Protein AF-A0A849SLV7-F1 (afdb_mo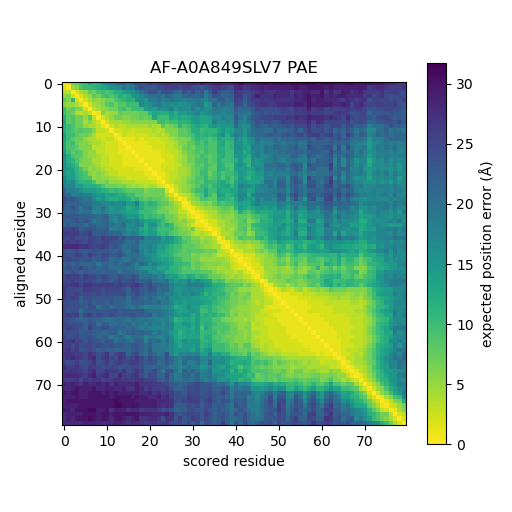nomer)

Structure (mmCIF, N/CA/C/O backbone):
data_AF-A0A849SLV7-F1
#
_entry.id   AF-A0A849SLV7-F1
#
loop_
_atom_site.group_PDB
_atom_site.id
_atom_site.type_symbol
_atom_site.label_atom_id
_atom_site.label_alt_id
_atom_site.label_comp_id
_atom_site.label_asym_id
_atom_site.label_entity_id
_atom_site.label_seq_id
_atom_site.pdbx_PDB_ins_code
_atom_site.Cartn_x
_atom_site.Cartn_y
_atom_site.Cartn_z
_atom_site.occupancy
_atom_site.B_iso_or_equiv
_atom_site.auth_seq_id
_atom_site.auth_comp_id
_atom_site.auth_asym_id
_atom_site.auth_atom_id
_atom_site.pdbx_PDB_model_num
ATOM 1 N N . MET A 1 1 ? -5.029 -5.798 52.824 1.00 50.81 1 MET A N 1
ATOM 2 C CA . MET A 1 1 ? -5.239 -4.996 51.592 1.00 50.81 1 MET A CA 1
ATOM 3 C C . MET A 1 1 ? -4.426 -5.664 50.479 1.00 50.81 1 MET A C 1
ATOM 5 O O . MET A 1 1 ? -3.407 -6.228 50.835 1.00 50.81 1 MET A O 1
ATOM 9 N N . ASN A 1 2 ? -4.841 -5.667 49.199 1.00 55.16 2 ASN A N 1
ATOM 10 C CA . ASN A 1 2 ? -4.036 -6.034 47.992 1.00 55.16 2 ASN A CA 1
ATOM 11 C C . ASN A 1 2 ? -4.419 -7.313 47.198 1.00 55.16 2 ASN A C 1
ATOM 13 O O . ASN A 1 2 ? -4.020 -7.433 46.045 1.00 55.16 2 ASN A O 1
ATOM 17 N N . HIS A 1 3 ? -5.230 -8.255 47.703 1.00 50.75 3 HIS A N 1
ATOM 18 C CA . HIS A 1 3 ? -5.579 -9.460 46.905 1.00 50.75 3 HIS A CA 1
ATOM 19 C C . HIS A 1 3 ? -6.635 -9.188 45.814 1.00 50.75 3 HIS A C 1
ATOM 21 O O . HIS A 1 3 ? -6.678 -9.878 44.793 1.00 50.75 3 HIS A O 1
ATOM 27 N N . LEU A 1 4 ? -7.500 -8.184 46.020 1.00 60.31 4 LEU A N 1
ATOM 28 C CA . LEU A 1 4 ? -8.546 -7.810 45.060 1.00 60.31 4 LEU A CA 1
ATOM 29 C C . LEU A 1 4 ? -7.995 -7.017 43.863 1.00 60.31 4 LEU A C 1
ATOM 31 O O . LEU A 1 4 ? -8.475 -7.207 42.747 1.00 60.31 4 LEU A O 1
ATOM 35 N N . THR A 1 5 ? -6.957 -6.198 44.058 1.00 61.31 5 THR A N 1
ATOM 36 C CA . THR A 1 5 ? -6.321 -5.408 42.987 1.00 61.31 5 THR A CA 1
ATOM 37 C C . THR A 1 5 ? -5.515 -6.293 42.032 1.00 61.31 5 THR A C 1
ATOM 39 O O . THR A 1 5 ? -5.634 -6.145 40.818 1.00 61.31 5 THR A O 1
ATOM 42 N N . LEU A 1 6 ? -4.798 -7.297 42.555 1.00 60.78 6 LEU A N 1
ATOM 43 C CA . LEU A 1 6 ? -4.083 -8.304 41.755 1.00 60.78 6 LEU A CA 1
ATOM 44 C C . LEU A 1 6 ? -5.032 -9.148 40.885 1.00 60.78 6 LEU A C 1
ATOM 46 O O . LEU A 1 6 ? -4.726 -9.440 39.729 1.00 60.78 6 LEU A O 1
ATOM 50 N N . ARG A 1 7 ? -6.217 -9.505 41.403 1.00 66.50 7 ARG A N 1
ATOM 51 C CA . ARG A 1 7 ? -7.261 -10.204 40.628 1.00 66.50 7 ARG A CA 1
ATOM 52 C C . ARG A 1 7 ? -7.882 -9.307 39.555 1.00 66.50 7 ARG A C 1
ATOM 54 O O . ARG A 1 7 ? -8.182 -9.805 38.473 1.00 66.50 7 ARG A O 1
ATOM 61 N N . GLY A 1 8 ? -8.052 -8.013 39.831 1.00 69.81 8 GLY A N 1
ATOM 62 C CA . GLY A 1 8 ? -8.516 -7.022 38.854 1.00 69.81 8 GLY A CA 1
ATOM 63 C C . GLY A 1 8 ? -7.529 -6.831 37.701 1.00 69.81 8 GLY A C 1
ATOM 64 O O . GLY A 1 8 ? -7.926 -6.920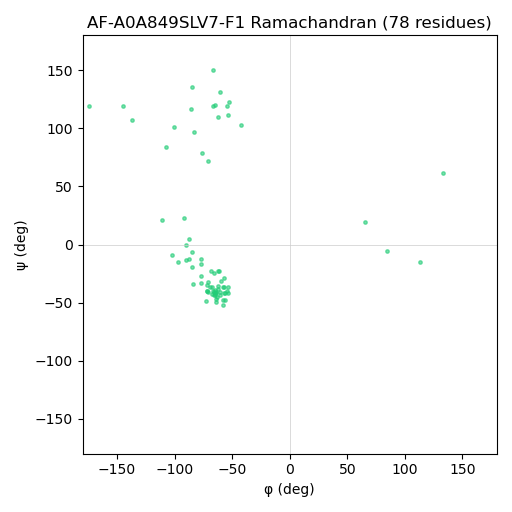 36.542 1.00 69.81 8 GLY A O 1
ATOM 65 N N . LEU A 1 9 ? -6.238 -6.687 38.010 1.00 72.62 9 LEU A N 1
ATOM 66 C CA . LEU A 1 9 ? -5.178 -6.524 37.011 1.00 72.62 9 LEU A CA 1
ATOM 67 C C . LEU A 1 9 ? -5.011 -7.777 36.136 1.00 72.62 9 LEU A C 1
ATOM 69 O O . LEU A 1 9 ? -4.868 -7.676 34.920 1.00 72.62 9 LEU A O 1
ATOM 73 N N . ARG A 1 10 ? -5.128 -8.972 36.733 1.00 78.12 10 ARG A N 1
ATOM 74 C CA . ARG A 1 10 ? -5.083 -10.242 35.990 1.00 78.12 10 ARG A CA 1
ATOM 75 C C . ARG A 1 10 ? -6.295 -10.425 35.070 1.00 78.12 10 ARG A C 1
ATOM 77 O O . ARG A 1 10 ? -6.147 -10.948 33.973 1.00 78.12 10 ARG A O 1
ATOM 84 N N . ARG A 1 11 ? -7.484 -9.976 35.490 1.00 79.31 11 ARG A N 1
ATOM 85 C CA . ARG A 1 11 ? -8.697 -9.976 34.649 1.00 79.31 11 ARG A CA 1
ATOM 86 C C . ARG A 1 11 ? -8.579 -8.990 33.489 1.00 79.31 11 ARG A C 1
ATOM 88 O O . ARG A 1 11 ? -8.908 -9.356 32.367 1.00 79.31 11 ARG A O 1
ATOM 95 N N . PHE A 1 12 ? -8.052 -7.792 33.741 1.00 82.94 12 PHE A N 1
ATOM 96 C CA . PHE A 1 12 ? -7.782 -6.805 32.693 1.00 82.94 12 PHE A CA 1
ATOM 97 C C . PHE A 1 12 ? -6.786 -7.324 31.651 1.00 82.94 12 PHE A C 1
ATOM 99 O O . PHE A 1 12 ? -7.041 -7.198 30.457 1.00 82.94 12 PHE A O 1
ATOM 106 N N . GLY A 1 13 ? -5.702 -7.974 32.088 1.00 88.00 13 GLY A N 1
ATOM 107 C CA . GLY A 1 13 ? -4.722 -8.575 31.178 1.00 88.00 13 GLY A CA 1
ATOM 108 C C . GLY A 1 13 ? -5.319 -9.660 30.275 1.00 88.00 13 GLY A C 1
ATOM 109 O O . GLY A 1 13 ? -5.039 -9.685 29.081 1.00 88.00 13 GLY A O 1
ATOM 110 N N . VAL A 1 14 ? -6.196 -10.515 30.815 1.00 91.06 14 VAL A N 1
ATOM 111 C CA . VAL A 1 14 ? -6.881 -11.558 30.028 1.00 91.06 14 VAL A CA 1
ATOM 112 C C . VAL A 1 14 ? -7.835 -10.951 28.996 1.00 91.06 14 VAL A C 1
ATOM 114 O O . VAL A 1 14 ? -7.842 -11.386 27.847 1.00 91.06 14 VAL A O 1
ATOM 117 N N . VAL A 1 15 ? -8.607 -9.927 29.371 1.00 92.06 15 VAL A N 1
ATOM 118 C CA . VAL A 1 15 ? -9.524 -9.243 28.441 1.00 92.06 15 VAL A CA 1
ATOM 119 C C . VAL A 1 15 ? -8.751 -8.539 27.323 1.00 92.06 15 VAL A C 1
ATOM 121 O O . VAL A 1 15 ? -9.120 -8.666 26.158 1.00 92.06 15 VAL A O 1
ATOM 124 N N . ALA A 1 16 ? -7.650 -7.857 27.649 1.00 91.56 16 ALA A N 1
ATOM 125 C CA . ALA A 1 16 ? -6.804 -7.198 26.655 1.00 91.56 16 ALA A CA 1
ATOM 126 C C . ALA A 1 16 ? -6.153 -8.200 25.684 1.00 91.56 16 ALA A C 1
ATOM 128 O O . ALA A 1 16 ? -6.126 -7.955 24.480 1.00 91.56 16 ALA A O 1
ATOM 129 N N . ALA A 1 17 ? -5.681 -9.347 26.183 1.00 91.50 17 ALA A N 1
ATOM 130 C CA . ALA A 1 17 ? -5.101 -10.398 25.347 1.00 91.50 17 ALA A CA 1
ATOM 131 C C . ALA A 1 17 ? -6.134 -11.029 24.396 1.00 91.50 17 ALA A C 1
ATOM 133 O O . ALA A 1 17 ? -5.836 -11.247 23.223 1.00 91.50 17 ALA A O 1
ATOM 134 N N . LEU A 1 18 ? -7.360 -11.274 24.874 1.00 90.56 18 LEU A N 1
ATOM 135 C CA . LEU A 1 18 ? -8.458 -11.764 24.034 1.00 90.56 18 LEU A CA 1
ATOM 136 C C . LEU A 1 18 ? -8.852 -10.743 22.963 1.00 90.56 18 LEU A C 1
ATOM 138 O O . LEU A 1 18 ? -9.055 -11.114 21.810 1.00 90.56 18 LEU A O 1
ATOM 142 N N . PHE A 1 19 ? -8.915 -9.459 23.320 1.00 89.94 19 PHE A N 1
ATOM 143 C CA . PHE A 1 19 ? -9.206 -8.397 22.361 1.00 89.94 19 PHE A CA 1
ATOM 144 C C . PHE A 1 19 ? -8.121 -8.294 21.281 1.00 89.94 19 PHE A C 1
ATOM 146 O O . PHE A 1 19 ? -8.438 -8.236 20.094 1.00 89.94 19 PHE A O 1
ATOM 153 N N . ALA A 1 20 ? -6.846 -8.346 21.679 1.00 89.06 20 ALA A N 1
ATOM 154 C CA . ALA A 1 20 ? -5.726 -8.360 20.746 1.00 89.06 20 ALA A CA 1
ATOM 155 C C . ALA A 1 20 ? -5.831 -9.544 19.775 1.00 89.06 20 ALA A C 1
ATOM 157 O O . ALA A 1 20 ? -5.756 -9.326 18.570 1.00 89.06 20 ALA A O 1
ATOM 158 N N . LEU A 1 21 ? -6.095 -10.757 20.282 1.00 87.00 21 LEU A N 1
ATOM 159 C CA . LEU A 1 21 ? -6.243 -11.975 19.477 1.00 87.00 21 LEU A CA 1
ATOM 160 C C . LEU A 1 21 ? -7.328 -11.847 18.393 1.00 87.00 21 LEU A C 1
ATOM 162 O O . LEU A 1 21 ? -7.106 -12.259 17.257 1.00 87.00 21 LEU A O 1
ATOM 166 N N . VAL A 1 22 ? -8.476 -11.247 18.722 1.00 85.69 22 VAL A N 1
ATOM 167 C CA . VAL A 1 22 ? -9.567 -11.019 17.757 1.00 85.69 22 VAL A CA 1
ATOM 168 C C . VAL A 1 22 ? -9.152 -10.023 16.672 1.00 85.69 22 VAL A C 1
ATOM 170 O O . VAL A 1 22 ? -9.454 -10.238 15.499 1.00 85.69 22 VAL A O 1
ATOM 173 N N . MET A 1 23 ? -8.420 -8.963 17.028 1.00 85.12 23 MET A N 1
ATOM 174 C CA . MET A 1 23 ? -7.982 -7.950 16.061 1.00 85.12 23 MET A CA 1
ATOM 175 C C . MET A 1 23 ? -7.049 -8.521 14.983 1.00 85.12 23 MET A C 1
ATOM 177 O O . MET A 1 23 ? -7.190 -8.140 13.819 1.00 85.12 23 MET A O 1
ATOM 181 N N . LEU A 1 24 ? -6.175 -9.483 15.315 1.00 80.69 24 LEU A N 1
ATOM 182 C CA . LEU A 1 24 ? -5.284 -10.122 14.327 1.00 80.69 24 LEU A CA 1
ATOM 183 C C . LEU A 1 24 ? -6.040 -10.873 13.212 1.00 80.69 24 LEU A C 1
ATOM 185 O O . LEU A 1 24 ? -5.485 -11.069 12.134 1.00 80.69 24 LEU A O 1
ATOM 189 N N . GLY A 1 25 ? -7.293 -11.284 13.439 1.00 72.81 25 GLY A N 1
ATOM 190 C CA . GLY A 1 25 ? -8.086 -12.039 12.460 1.00 72.81 25 GLY A CA 1
ATOM 191 C C . GLY A 1 25 ? -8.876 -11.187 11.459 1.00 72.81 25 GLY A C 1
ATOM 192 O O . GLY A 1 25 ? -9.371 -11.718 10.470 1.00 72.81 25 GLY A O 1
ATOM 193 N N . THR A 1 26 ? -9.008 -9.876 11.683 1.00 70.38 26 THR A N 1
ATOM 194 C CA . THR A 1 26 ? -9.947 -9.023 10.919 1.00 70.38 26 THR A CA 1
ATOM 195 C C . THR A 1 26 ? -9.404 -8.489 9.587 1.00 70.38 26 THR A C 1
ATOM 197 O O . THR A 1 26 ? -10.152 -7.894 8.817 1.00 70.38 26 THR A O 1
ATOM 200 N N . GLY A 1 27 ? -8.123 -8.718 9.280 1.00 65.62 27 GLY A N 1
ATOM 201 C CA . GLY A 1 27 ? -7.482 -8.202 8.063 1.00 65.62 27 GLY A CA 1
ATOM 202 C C . GLY A 1 27 ? -7.562 -9.113 6.832 1.00 65.62 27 GLY A C 1
ATOM 203 O O . GLY A 1 27 ? -7.259 -8.665 5.729 1.00 65.62 27 GLY A O 1
ATOM 204 N N . CYS A 1 28 ? -7.947 -10.384 6.988 1.00 67.25 28 CYS A N 1
ATOM 205 C CA . CYS A 1 28 ? -7.931 -11.358 5.895 1.00 67.25 28 CYS A CA 1
ATOM 206 C C . CYS A 1 28 ? -9.359 -11.680 5.435 1.00 67.25 28 CYS A C 1
ATOM 208 O O . CYS A 1 28 ? -9.971 -12.647 5.884 1.00 67.25 28 CYS A O 1
ATOM 210 N N . ALA A 1 29 ? -9.911 -10.849 4.548 1.00 70.50 29 ALA A N 1
ATOM 211 C CA . ALA A 1 29 ? -11.187 -11.136 3.902 1.00 70.50 29 ALA A CA 1
ATOM 212 C C . ALA A 1 29 ? -10.963 -12.004 2.649 1.00 70.50 29 ALA A C 1
ATOM 214 O O . ALA A 1 29 ? -10.328 -11.577 1.678 1.00 70.50 29 ALA A O 1
ATOM 215 N N . ALA A 1 30 ? -11.498 -13.228 2.659 1.00 70.06 30 ALA A N 1
ATOM 216 C CA . ALA A 1 30 ? -11.531 -14.113 1.495 1.00 70.06 30 ALA A CA 1
ATOM 217 C C . ALA A 1 30 ? -12.625 -13.647 0.516 1.00 70.06 30 ALA A C 1
ATOM 219 O O . ALA A 1 30 ? -13.733 -14.168 0.491 1.00 70.06 30 ALA A O 1
ATOM 220 N N . VAL A 1 31 ? -12.301 -12.602 -0.244 1.00 71.94 31 VAL A N 1
ATOM 221 C CA . VAL A 1 31 ? -13.165 -11.966 -1.251 1.00 71.94 31 VAL A CA 1
ATOM 222 C C . VAL A 1 31 ? -13.050 -12.716 -2.581 1.00 71.94 31 VAL A C 1
ATOM 224 O O . VAL A 1 31 ? -11.928 -13.043 -2.999 1.00 71.94 31 VAL A O 1
ATOM 227 N N . GLN A 1 32 ? -14.180 -12.985 -3.243 1.00 68.25 32 GLN A N 1
ATOM 228 C CA . GLN A 1 32 ? -14.197 -13.707 -4.521 1.00 68.25 32 GLN A CA 1
ATOM 229 C C . GLN A 1 32 ? -13.527 -12.863 -5.616 1.00 68.25 32 GLN A C 1
ATOM 231 O O . GLN A 1 32 ? -13.533 -11.637 -5.562 1.00 68.25 32 GLN A O 1
ATOM 236 N N . GLN A 1 33 ? -12.907 -13.501 -6.613 1.00 65.81 33 GLN A N 1
ATOM 237 C CA . GLN A 1 33 ? -12.081 -12.781 -7.599 1.00 65.81 33 GLN A CA 1
ATOM 238 C C . GLN A 1 33 ? -12.864 -11.693 -8.356 1.00 65.81 33 GLN A C 1
ATOM 240 O O . GLN A 1 33 ? -12.329 -10.610 -8.571 1.00 65.81 33 GLN A O 1
ATOM 245 N N . TYR A 1 34 ? -14.142 -11.932 -8.672 1.00 70.31 34 TYR A N 1
ATOM 246 C CA . TYR A 1 34 ? -15.001 -10.947 -9.347 1.00 70.31 34 TYR A CA 1
ATOM 247 C C . TYR A 1 34 ? -15.331 -9.723 -8.470 1.00 70.31 34 TYR A C 1
ATOM 249 O O . TYR A 1 34 ? -15.593 -8.636 -8.967 1.00 70.31 34 TYR A O 1
ATOM 257 N N . GLU A 1 35 ? -15.259 -9.841 -7.143 1.00 72.44 35 GLU A N 1
ATOM 258 C CA . GLU A 1 35 ? -15.462 -8.705 -6.231 1.00 72.44 35 GLU A CA 1
ATOM 259 C C . GLU A 1 35 ? -14.219 -7.793 -6.178 1.00 72.44 35 GLU A C 1
ATOM 261 O O . GLU A 1 35 ? -14.287 -6.663 -5.691 1.00 72.44 35 GLU A O 1
ATOM 266 N N . ARG A 1 36 ? -13.075 -8.254 -6.712 1.00 68.69 36 ARG A N 1
ATOM 267 C CA . ARG A 1 36 ? -11.816 -7.493 -6.807 1.00 68.69 36 ARG A CA 1
ATOM 268 C C . ARG A 1 36 ? -11.681 -6.698 -8.104 1.00 68.69 36 ARG A C 1
ATOM 270 O O . ARG A 1 36 ? -10.685 -5.997 -8.265 1.00 68.69 36 ARG A O 1
ATOM 277 N N . GLU A 1 37 ? -12.658 -6.763 -9.007 1.00 64.25 37 GLU A N 1
ATOM 278 C CA . GLU A 1 37 ? -12.599 -6.120 -10.330 1.00 64.25 37 GLU A CA 1
ATOM 279 C C . GLU A 1 37 ? -12.283 -4.620 -10.253 1.00 64.25 37 GLU A C 1
ATOM 281 O O . GLU A 1 37 ? -11.496 -4.113 -11.048 1.00 64.25 37 GLU A O 1
ATOM 286 N N . ARG A 1 38 ? -12.795 -3.916 -9.234 1.00 67.31 38 ARG A N 1
ATOM 287 C CA . ARG A 1 38 ? -12.487 -2.492 -9.015 1.00 67.31 38 ARG A CA 1
ATOM 288 C C . ARG A 1 38 ? -11.025 -2.196 -8.665 1.00 67.31 38 ARG A C 1
ATOM 290 O O . ARG A 1 38 ? -10.592 -1.066 -8.860 1.00 67.31 38 ARG A O 1
ATOM 297 N N . LEU A 1 39 ? -10.292 -3.162 -8.113 1.00 66.81 39 LEU A N 1
ATOM 298 C CA . LEU A 1 39 ? -8.883 -3.020 -7.717 1.00 66.81 39 LEU A CA 1
ATOM 299 C C . LEU A 1 39 ? -7.914 -3.548 -8.783 1.00 66.81 39 LEU A C 1
ATOM 301 O O . LEU A 1 39 ? -6.723 -3.263 -8.708 1.00 66.81 39 LEU A O 1
ATOM 305 N N . ALA A 1 40 ? -8.409 -4.318 -9.750 1.00 66.75 40 ALA A N 1
ATOM 306 C CA . ALA A 1 40 ? -7.616 -4.925 -10.815 1.00 66.75 40 ALA A CA 1
ATOM 307 C C . ALA A 1 40 ? -7.914 -4.306 -12.191 1.00 66.75 40 ALA A C 1
ATOM 309 O O . ALA A 1 40 ? -7.660 -4.931 -13.222 1.00 66.75 40 ALA A O 1
ATOM 310 N N . ASP A 1 41 ? -8.469 -3.091 -12.221 1.00 74.81 41 ASP A N 1
ATOM 311 C CA . ASP A 1 41 ? -8.749 -2.402 -13.474 1.00 74.81 41 ASP A CA 1
ATOM 312 C C . ASP A 1 41 ? -7.443 -2.177 -14.251 1.00 74.81 41 ASP A C 1
ATOM 314 O O . ASP A 1 41 ? -6.446 -1.676 -13.721 1.00 74.81 41 ASP A O 1
ATOM 318 N N . ARG A 1 42 ? -7.452 -2.527 -15.541 1.00 69.88 42 ARG A N 1
ATOM 319 C CA . ARG A 1 42 ? -6.302 -2.382 -16.435 1.00 69.88 42 ARG A CA 1
ATOM 320 C C . ARG A 1 42 ? -5.816 -0.932 -16.486 1.00 69.88 42 ARG A C 1
ATOM 322 O O . ARG A 1 42 ? -4.616 -0.731 -16.661 1.00 69.88 42 ARG A O 1
ATOM 329 N N . ILE A 1 43 ? -6.693 0.061 -16.285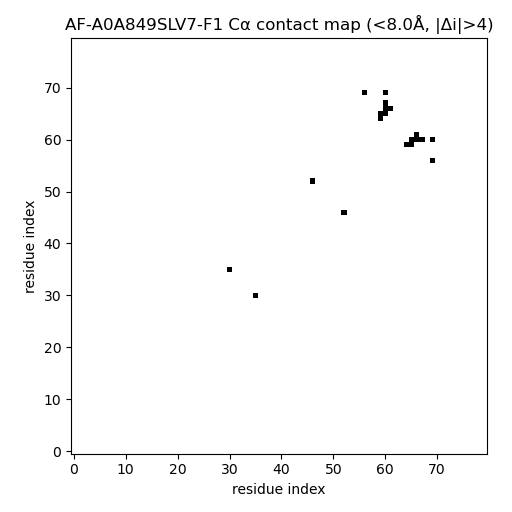 1.00 79.12 43 ILE A N 1
ATOM 330 C CA . ILE A 1 43 ? -6.293 1.481 -16.245 1.00 79.12 43 ILE A CA 1
ATOM 331 C C . ILE A 1 43 ? -5.311 1.796 -15.107 1.00 79.12 43 ILE A C 1
ATOM 333 O O . ILE A 1 43 ? -4.582 2.779 -15.191 1.00 79.12 43 ILE A O 1
ATOM 337 N N . MET A 1 44 ? -5.292 0.977 -14.050 1.00 76.25 44 MET A N 1
ATOM 338 C CA . MET A 1 44 ? -4.391 1.125 -12.903 1.00 76.25 44 MET A CA 1
ATOM 339 C C . MET A 1 44 ? -3.042 0.421 -13.123 1.00 76.25 44 MET A C 1
ATOM 341 O O . MET A 1 44 ? -2.207 0.382 -12.221 1.00 76.25 44 MET A O 1
ATOM 345 N N . THR A 1 45 ? -2.805 -0.139 -14.315 1.00 76.50 45 THR A N 1
ATOM 346 C CA . THR A 1 45 ? -1.507 -0.713 -14.687 1.00 76.50 45 THR A CA 1
ATOM 347 C C . THR A 1 45 ? -0.463 0.397 -14.769 1.00 76.50 45 THR A C 1
ATOM 349 O O . THR A 1 45 ? -0.585 1.301 -15.592 1.00 76.50 45 THR A O 1
ATOM 352 N N . PHE A 1 46 ? 0.584 0.300 -13.945 1.00 73.31 46 PHE A N 1
ATOM 353 C CA . PHE A 1 46 ? 1.654 1.300 -13.872 1.00 73.31 46 PHE A CA 1
ATOM 354 C C . PHE A 1 46 ? 2.357 1.549 -15.211 1.00 73.31 46 PHE A C 1
ATOM 356 O O . PHE A 1 46 ? 2.679 2.690 -15.523 1.00 73.31 46 PHE A O 1
ATOM 363 N N . ASP A 1 47 ? 2.547 0.506 -16.023 1.00 76.19 47 ASP A N 1
ATOM 364 C CA . ASP A 1 47 ? 3.183 0.620 -17.331 1.00 76.19 47 ASP A CA 1
ATOM 365 C C . ASP A 1 47 ? 2.560 -0.350 -18.340 1.00 76.19 47 ASP A C 1
ATOM 367 O O . ASP A 1 47 ? 2.616 -1.568 -18.181 1.00 76.19 47 ASP A O 1
ATOM 371 N N . GLY A 1 48 ? 1.988 0.190 -19.418 1.00 73.94 48 GLY A N 1
ATOM 372 C CA . GLY A 1 48 ? 1.432 -0.611 -20.516 1.00 73.94 48 GLY A CA 1
ATOM 373 C C . GLY A 1 48 ? 2.488 -1.200 -21.463 1.00 73.94 48 GLY A C 1
ATOM 374 O O . GLY A 1 48 ? 2.183 -2.124 -22.213 1.00 73.94 48 GLY A O 1
ATOM 375 N N . ASP A 1 49 ? 3.724 -0.686 -21.431 1.00 82.25 49 ASP A N 1
ATOM 376 C CA . ASP A 1 49 ? 4.847 -1.175 -22.238 1.00 82.25 49 ASP A CA 1
ATOM 377 C C . ASP A 1 49 ? 6.135 -1.252 -21.403 1.00 82.25 49 ASP A C 1
ATOM 379 O O . ASP A 1 49 ? 6.790 -0.248 -21.103 1.00 82.25 49 ASP A O 1
ATOM 383 N N . ALA A 1 50 ? 6.532 -2.485 -21.089 1.00 78.00 50 ALA A N 1
ATOM 384 C CA . ALA A 1 50 ? 7.705 -2.785 -20.277 1.00 78.00 50 ALA A CA 1
ATOM 385 C C . ALA A 1 50 ? 9.026 -2.256 -20.873 1.00 78.00 50 ALA A C 1
ATOM 387 O O . ALA A 1 50 ? 9.939 -1.887 -20.128 1.00 78.00 50 ALA A O 1
ATOM 388 N N . LYS A 1 51 ? 9.156 -2.177 -22.207 1.00 84.31 51 LYS A N 1
ATOM 389 C CA . LYS A 1 51 ? 10.383 -1.685 -22.860 1.00 84.31 51 LYS A CA 1
ATOM 390 C C . LYS A 1 51 ? 10.523 -0.179 -22.685 1.00 84.31 51 LYS A C 1
ATOM 392 O O . LYS A 1 51 ? 11.628 0.324 -22.471 1.00 84.31 51 LYS A O 1
ATOM 397 N N . HIS A 1 52 ? 9.416 0.549 -22.792 1.00 84.69 52 HIS A N 1
ATOM 398 C CA . HIS A 1 52 ? 9.409 1.993 -22.574 1.00 84.69 52 HIS A CA 1
ATOM 399 C C . HIS A 1 52 ? 9.613 2.342 -21.096 1.00 84.69 52 HIS A C 1
ATOM 401 O O . HIS A 1 52 ? 10.410 3.238 -20.804 1.00 84.69 52 HIS A O 1
ATOM 407 N N . ALA A 1 53 ? 8.980 1.596 -20.189 1.00 84.06 53 ALA A N 1
ATOM 408 C CA . ALA A 1 53 ? 9.152 1.734 -18.745 1.00 84.06 53 ALA A CA 1
ATOM 409 C C . ALA A 1 53 ? 10.616 1.556 -18.318 1.00 84.06 53 ALA A C 1
ATOM 411 O O . ALA A 1 53 ? 11.207 2.459 -17.730 1.00 84.06 53 ALA A O 1
ATOM 412 N N . SER A 1 54 ? 11.252 0.453 -18.734 1.00 83.56 54 SER A N 1
ATOM 413 C CA . SER A 1 54 ? 12.650 0.149 -18.400 1.00 83.56 54 SER A CA 1
ATOM 414 C C . SER A 1 54 ? 13.621 1.252 -18.839 1.00 83.56 54 SER A C 1
ATOM 416 O O . SER A 1 54 ? 14.511 1.647 -18.081 1.00 83.56 54 SER A O 1
ATOM 418 N N . ARG A 1 55 ? 13.428 1.813 -20.042 1.00 85.94 55 ARG A N 1
ATOM 419 C CA . ARG A 1 55 ? 14.249 2.935 -20.530 1.00 85.94 55 ARG A CA 1
ATOM 420 C C . ARG A 1 55 ? 14.059 4.200 -19.697 1.00 85.94 55 ARG A C 1
ATOM 422 O O . ARG A 1 55 ? 15.042 4.880 -19.401 1.00 85.94 55 ARG A O 1
ATOM 429 N N . ARG A 1 56 ? 12.818 4.516 -19.320 1.00 87.25 56 ARG A N 1
ATOM 430 C CA . ARG A 1 56 ? 12.504 5.675 -18.476 1.00 87.25 56 ARG A CA 1
ATOM 431 C C . ARG A 1 56 ? 13.133 5.519 -17.093 1.00 87.25 56 ARG A C 1
ATOM 433 O O . ARG A 1 56 ? 13.862 6.416 -16.681 1.00 87.25 56 ARG A O 1
ATOM 440 N N . THR A 1 57 ? 12.944 4.375 -16.439 1.00 86.69 57 THR A N 1
ATOM 441 C CA . THR A 1 57 ? 13.546 4.074 -15.133 1.00 86.69 57 THR A CA 1
ATOM 442 C C . THR A 1 57 ? 15.063 4.200 -15.175 1.00 86.69 57 THR A C 1
ATOM 444 O O . THR A 1 57 ? 15.623 4.939 -14.381 1.00 86.69 57 THR A O 1
ATOM 447 N N . LYS A 1 58 ? 15.731 3.621 -16.182 1.00 87.25 58 LYS A N 1
ATOM 448 C CA . LYS A 1 58 ? 17.186 3.766 -16.361 1.00 87.25 58 LYS A CA 1
ATOM 449 C C . LYS A 1 58 ? 17.629 5.235 -16.417 1.00 87.25 58 LYS A C 1
ATOM 451 O O . LYS A 1 58 ? 18.677 5.584 -15.880 1.00 87.25 58 LYS A O 1
ATOM 456 N N . SER A 1 59 ? 16.857 6.086 -17.096 1.00 89.50 59 SER A N 1
ATOM 457 C CA . SER A 1 59 ? 17.165 7.516 -17.207 1.00 89.50 59 SER A CA 1
ATOM 458 C C . SER A 1 59 ? 16.949 8.282 -15.900 1.00 89.50 59 SER A C 1
ATOM 460 O O . SER A 1 59 ? 17.717 9.199 -15.617 1.00 89.50 59 SER A O 1
ATOM 462 N N . LEU A 1 60 ? 15.943 7.897 -15.109 1.00 88.31 60 LEU A N 1
ATOM 463 C CA . LEU A 1 60 ? 15.663 8.479 -13.797 1.00 88.31 60 LEU A CA 1
ATOM 464 C C . LEU A 1 60 ? 16.711 8.023 -12.779 1.00 88.31 60 LEU A C 1
ATOM 466 O O . LEU A 1 60 ? 17.362 8.870 -12.178 1.00 88.31 60 LEU A O 1
ATOM 470 N N . ASP A 1 61 ? 16.999 6.722 -12.716 1.00 87.62 61 ASP A N 1
ATOM 471 C CA . ASP A 1 61 ? 18.026 6.137 -11.846 1.00 87.62 61 ASP A CA 1
ATOM 472 C C . ASP A 1 61 ? 19.393 6.805 -12.045 1.00 87.62 61 ASP A C 1
ATOM 474 O O . ASP A 1 61 ? 20.104 7.088 -11.081 1.00 87.62 61 ASP A O 1
ATOM 478 N N . ALA A 1 62 ? 19.764 7.081 -13.301 1.00 88.06 62 ALA A N 1
ATOM 479 C CA . ALA A 1 62 ? 21.026 7.735 -13.636 1.00 88.06 62 ALA A CA 1
ATOM 480 C C . ALA A 1 62 ? 21.064 9.219 -13.236 1.00 88.06 62 ALA A C 1
ATOM 482 O O . ALA A 1 62 ? 22.133 9.741 -12.927 1.00 88.06 62 ALA A O 1
ATOM 483 N N . ARG A 1 63 ? 19.920 9.911 -13.272 1.00 89.56 63 ARG A N 1
ATOM 484 C CA . ARG A 1 63 ? 19.818 11.341 -12.937 1.00 89.56 63 ARG A CA 1
ATOM 485 C C . ARG A 1 63 ? 19.685 11.583 -11.442 1.00 89.56 63 ARG A C 1
ATOM 487 O O . ARG A 1 63 ? 20.176 12.590 -10.945 1.00 89.56 63 ARG A O 1
ATOM 494 N 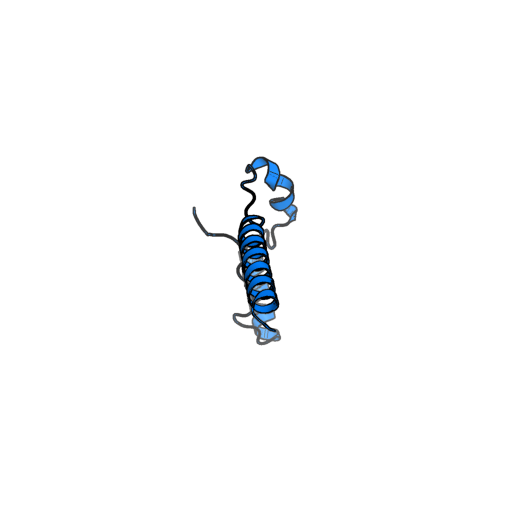N . GLU A 1 64 ? 19.016 10.674 -10.752 1.00 89.06 64 GLU A N 1
ATOM 495 C CA . GLU A 1 64 ? 18.656 10.808 -9.343 1.00 89.06 64 GLU A CA 1
ATOM 496 C C . GLU A 1 64 ? 19.579 9.993 -8.429 1.00 89.06 64 GLU A C 1
AT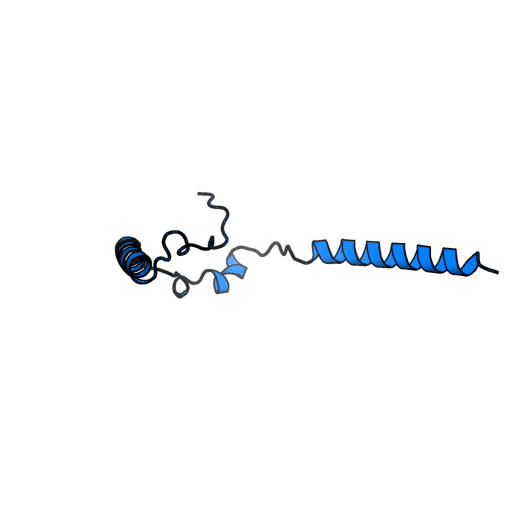OM 498 O O . GLU A 1 64 ? 19.514 10.129 -7.211 1.00 89.06 64 GLU A O 1
ATOM 503 N N . GLY A 1 65 ? 20.448 9.143 -8.991 1.00 83.88 65 GLY A N 1
ATOM 504 C CA . GLY A 1 65 ? 21.295 8.238 -8.211 1.00 83.88 65 GLY A CA 1
ATOM 505 C C . GLY A 1 65 ? 20.489 7.180 -7.449 1.00 83.88 65 GLY A C 1
ATOM 506 O O . GLY A 1 65 ? 20.990 6.590 -6.497 1.00 83.88 65 GLY A O 1
ATOM 507 N N . SER A 1 66 ? 19.245 6.932 -7.860 1.00 77.81 66 SER A N 1
ATOM 508 C CA . SER A 1 66 ? 18.249 6.105 -7.168 1.00 77.81 66 SER A CA 1
ATOM 509 C C . SER A 1 66 ? 18.259 4.637 -7.613 1.00 77.81 66 SER A C 1
ATOM 511 O O . SER A 1 66 ? 17.272 3.922 -7.444 1.00 77.81 66 SER A O 1
ATOM 513 N N . THR A 1 67 ? 19.384 4.158 -8.159 1.00 78.69 67 THR A N 1
ATOM 514 C CA . THR A 1 67 ? 19.528 2.777 -8.654 1.00 78.69 67 THR A CA 1
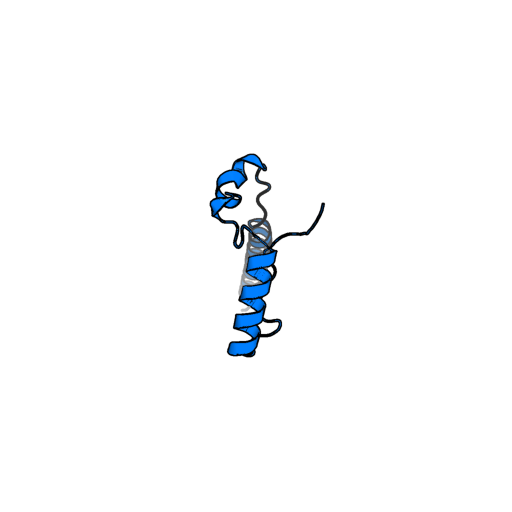ATOM 515 C C . THR A 1 67 ? 19.121 1.767 -7.576 1.00 78.69 67 THR A C 1
ATOM 517 O O . THR A 1 67 ? 19.680 1.753 -6.482 1.00 78.69 67 THR A O 1
ATOM 520 N N . GLY A 1 68 ? 18.147 0.910 -7.892 1.00 72.44 68 GLY A N 1
ATOM 521 C CA . GLY A 1 68 ? 17.608 -0.089 -6.960 1.00 72.44 6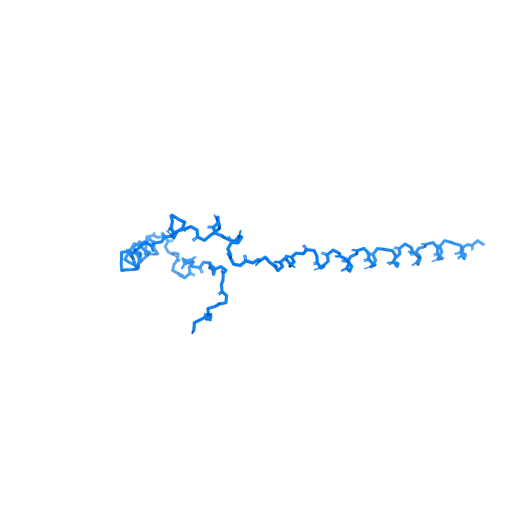8 GLY A CA 1
ATOM 522 C C . GLY A 1 68 ? 16.508 0.420 -6.017 1.00 72.44 68 GLY A C 1
ATOM 523 O O . GLY A 1 68 ? 15.915 -0.386 -5.308 1.00 72.44 68 GLY A O 1
ATOM 524 N N . GLY A 1 69 ? 16.193 1.720 -6.026 1.00 69.88 69 GLY A N 1
ATOM 525 C CA . GLY A 1 69 ? 15.035 2.295 -5.328 1.00 69.88 69 GLY A CA 1
ATOM 526 C C . GLY A 1 69 ? 13.737 2.211 -6.138 1.00 69.88 69 GLY A C 1
ATOM 527 O O . GLY A 1 69 ? 12.641 2.275 -5.580 1.00 69.88 69 GLY A O 1
ATOM 528 N N . ASN A 1 70 ? 13.849 2.030 -7.456 1.00 67.00 70 ASN A N 1
ATOM 529 C CA . ASN A 1 70 ? 12.710 1.917 -8.352 1.00 67.00 70 ASN A CA 1
ATOM 530 C C . ASN A 1 70 ? 12.184 0.470 -8.355 1.00 67.00 70 ASN A C 1
ATOM 532 O O . ASN A 1 70 ? 12.715 -0.398 -9.045 1.00 67.00 70 ASN A O 1
ATOM 536 N N . GLY A 1 71 ? 11.150 0.208 -7.552 1.00 62.22 71 GLY A N 1
ATOM 537 C CA . GLY A 1 71 ? 10.575 -1.130 -7.384 1.00 62.22 71 GLY A CA 1
ATOM 538 C C . GLY A 1 71 ? 1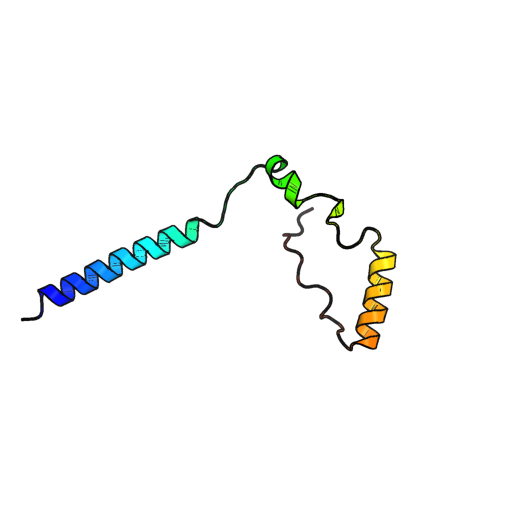0.346 -1.489 -5.921 1.00 62.22 71 GLY A C 1
ATOM 539 O O . GLY A 1 71 ? 10.900 -2.462 -5.421 1.00 62.22 71 GLY A O 1
ATOM 540 N N . GLY A 1 72 ? 9.505 -0.721 -5.225 1.00 52.50 72 GLY A N 1
ATOM 541 C CA . GLY A 1 72 ? 8.839 -1.254 -4.040 1.00 52.50 72 GLY A CA 1
ATOM 542 C C . GLY A 1 72 ? 7.917 -2.366 -4.517 1.00 52.50 72 GLY A C 1
ATOM 543 O O . GLY A 1 72 ? 7.082 -2.103 -5.379 1.00 52.50 72 GLY A O 1
ATOM 544 N N . ALA A 1 73 ? 8.132 -3.593 -4.037 1.00 48.34 73 ALA A N 1
ATOM 545 C CA . ALA A 1 73 ? 7.370 -4.772 -4.424 1.00 48.34 73 ALA A CA 1
ATOM 546 C C . ALA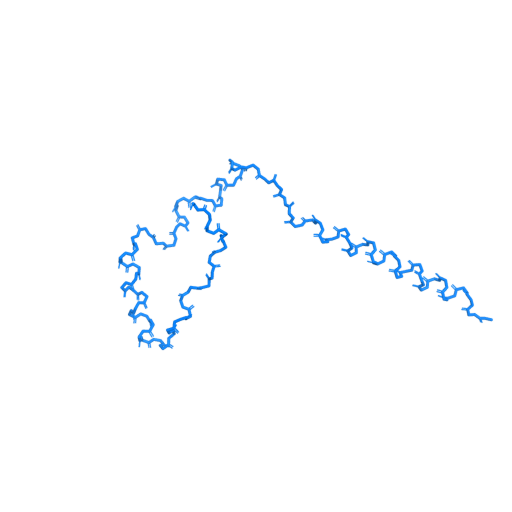 A 1 73 ? 5.873 -4.437 -4.502 1.00 48.34 73 ALA A C 1
ATOM 548 O O . ALA A 1 73 ? 5.200 -4.296 -3.480 1.00 48.34 73 ALA A O 1
ATOM 549 N N . GLY A 1 74 ? 5.364 -4.275 -5.726 1.00 47.19 74 GLY A N 1
ATOM 550 C CA . GLY A 1 74 ? 3.935 -4.293 -5.974 1.00 47.19 74 GLY A CA 1
ATOM 551 C C . GLY A 1 74 ? 3.426 -5.603 -5.394 1.00 47.19 74 GLY A C 1
ATOM 552 O O . GLY A 1 74 ? 3.930 -6.668 -5.747 1.00 47.19 74 GLY A O 1
ATOM 553 N N . GLY A 1 75 ? 2.524 -5.510 -4.419 1.00 47.00 75 GLY A N 1
ATOM 554 C CA . GLY A 1 75 ? 2.022 -6.659 -3.682 1.00 47.00 75 GLY A CA 1
ATOM 555 C C . GLY A 1 75 ? 1.492 -7.730 -4.630 1.00 47.00 75 GLY A C 1
ATOM 556 O O . GLY A 1 75 ? 0.463 -7.549 -5.273 1.00 47.00 75 GLY A O 1
ATOM 557 N N . GLY A 1 76 ? 2.194 -8.855 -4.692 1.00 56.19 76 GLY A N 1
ATOM 558 C CA . GLY A 1 76 ? 1.759 -10.045 -5.400 1.00 56.19 76 GLY A CA 1
ATOM 559 C C . GLY A 1 76 ? 2.732 -11.186 -5.149 1.00 56.19 76 GLY A C 1
ATOM 560 O O . GLY A 1 76 ? 3.907 -11.090 -5.493 1.00 56.19 76 GLY A O 1
ATOM 561 N N . CYS A 1 77 ? 2.248 -12.281 -4.558 1.00 45.78 77 CYS A N 1
ATOM 562 C CA . CYS A 1 77 ? 2.908 -13.569 -4.744 1.00 45.78 77 CYS A CA 1
ATOM 563 C C . CYS A 1 77 ? 2.828 -13.886 -6.240 1.00 45.78 77 CYS A C 1
ATOM 565 O O . CYS A 1 77 ? 1.742 -14.110 -6.771 1.00 45.78 77 CYS A O 1
ATOM 567 N N . ALA A 1 78 ? 3.974 -13.828 -6.912 1.00 46.59 78 ALA A N 1
ATOM 568 C CA . ALA A 1 78 ? 4.137 -14.127 -8.326 1.00 46.59 78 ALA A CA 1
ATOM 569 C C . ALA A 1 78 ? 3.984 -15.637 -8.583 1.00 46.59 78 ALA A C 1
ATOM 571 O O . ALA A 1 78 ? 4.960 -16.335 -8.843 1.00 46.59 78 ALA A O 1
ATOM 572 N N . CYS A 1 79 ? 2.757 -16.144 -8.486 1.00 33.53 79 CYS A N 1
ATOM 573 C CA . CYS A 1 79 ? 2.399 -17.466 -8.981 1.00 33.53 79 CYS A CA 1
ATOM 574 C C . CYS A 1 79 ? 1.686 -17.303 -10.328 1.00 33.53 79 CYS A C 1
ATOM 576 O O . CYS A 1 79 ? 0.503 -16.964 -10.367 1.00 33.53 79 CYS A O 1
ATOM 578 N N . ASN A 1 80 ? 2.424 -17.540 -11.412 1.00 36.16 80 ASN A N 1
ATOM 579 C CA . ASN A 1 80 ? 1.892 -18.225 -12.587 1.00 36.16 80 ASN A CA 1
ATOM 580 C C . ASN A 1 80 ? 2.656 -19.541 -12.715 1.00 36.16 80 ASN A C 1
ATOM 582 O O . ASN A 1 80 ? 3.906 -19.458 -12.723 1.00 36.16 80 ASN A O 1
#

Solvent-accessible surface area (backbone atoms only — not comparable to full-atom values): 5298 Å² total; per-residue (Å²): 139,65,73,68,59,57,54,49,53,54,51,51,51,52,53,53,52,52,53,52,58,56,58,75,60,72,79,73,75,93,70,59,76,80,78,42,50,88,80,65,43,74,87,72,53,93,62,95,45,70,72,62,46,53,55,51,49,55,56,46,25,69,75,68,70,41,72,85,65,81,71,73,79,72,90,64,86,88,80,128

Radius of gyration: 24.63 Å; Cα contacts (8 Å, |Δi|>4): 10; chains: 1; bounding box: 37×30×74 Å

Organism: Eiseniibacteriota bacterium (NCBI:txid2212470)

pLDDT: mean 73.14, std 13.99, range [33.53, 92.06]

InterPro domains:
  IPR025362 Domain of unknown function DUF4266 [PF14086] (31-80)

Foldseek 3Di:
DPPVVVVVVVVVVVVVVVVVVVVVPPPDDPDDPVVCCVVPPPVPPPDPDPVVVVVVVVVCCVVVVCVPVPDPDPDDPPDD

Secondary structure (DSSP, 8-state):
--HHHHHHHHHHHHHHHHHHHHHTTTT-----GGGGGGGS-GGG-S-S-HHHHHHHHHHHHHHH--TTTS----S-----

Sequence (80 aa):
MNHLTLRGLRRFGVVAALFALVMLGTGCAAVQQYERERLADRIMTFDGDAKHASRRTKSLDAREGSTGGNGGAGGGCACN

Mean predicted aligned error: 14.98 Å